Protein AF-A0A7C1VZB4-F1 (afdb_monomer)

pLDDT: mean 71.65, std 20.27, range [31.36, 93.69]

Solvent-accessible surface area (backbone atoms only — not comparable to full-atom values): 7256 Å² total; per-residue (Å²): 133,83,83,83,77,81,82,79,87,78,82,80,58,73,76,57,72,75,43,55,73,67,58,34,51,51,51,50,52,54,49,47,64,66,43,51,67,54,49,55,51,51,48,53,52,50,51,51,49,54,49,49,64,56,50,74,75,54,84,69,89,75,91,79,84,91,83,92,87,84,89,86,90,86,89,85,88,86,83,79,95,49,70,38,62,37,93,87,78,62,49,80,40,58,58,86,43,62,48,40,93,85,77,70,44,77,98

Sequence (107 aa):
MEKEEFQIKLKIPEFVKILDETVRTEVLKETEKRIKPNIEKEFYVTAKEVISEKLEILETPKKVSKEKKPSPSKKEETLLEKTKHCPKCGKEIDAAAKFCRFCGAKL

Nearest PDB structures (foldseek):
  7r7j-assembly1_A  TM=9.238E-01  e=1.664E-01  Escherichia coli K-12
  7r7j-assembly2_B  TM=9.377E-01  e=2.215E-01  Escherichia coli K-12
  7mnv-assembly1_B  TM=7.222E-01  e=1.147E+00  Homo sapiens
  8hl3-assembly1_L40E  TM=5.849E-01  e=1.891E+00  Sulfolobus acidocaldarius DSM 639
  8hkv-assembly1_L40E  TM=5.388E-01  e=2.517E+00  Sulfolobus acidocaldarius DSM 639

Radius of gyration: 24.48 Å; Cα contacts (8 Å, |Δi|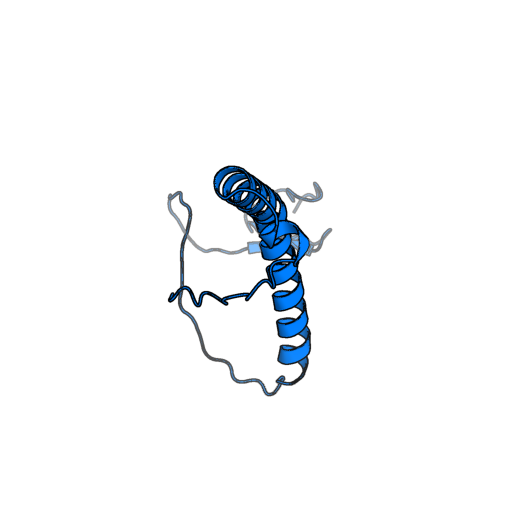>4): 42; chains: 1; bounding box: 48×41×60 Å

Structure (mmCIF, N/CA/C/O backbone):
data_AF-A0A7C1VZB4-F1
#
_entry.id   AF-A0A7C1VZB4-F1
#
loop_
_atom_site.group_PDB
_atom_site.id
_atom_site.type_symbol
_atom_site.label_atom_id
_atom_site.label_alt_id
_atom_site.label_comp_id
_atom_site.label_asym_id
_atom_site.label_ent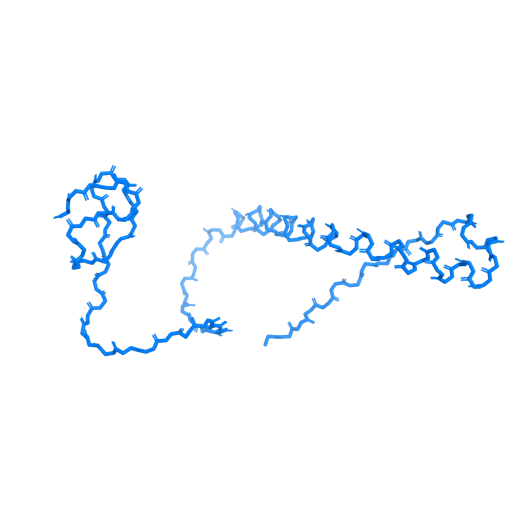ity_id
_atom_site.label_seq_id
_atom_site.pdbx_PDB_ins_code
_atom_site.Cartn_x
_atom_site.Cartn_y
_atom_site.Cartn_z
_atom_site.occupancy
_atom_site.B_iso_or_equiv
_atom_site.auth_seq_id
_atom_site.auth_comp_id
_atom_site.auth_asym_id
_atom_site.auth_atom_id
_atom_site.pdbx_PDB_model_num
ATOM 1 N N . MET A 1 1 ? 14.443 -1.123 19.041 1.00 36.25 1 MET A N 1
ATOM 2 C CA . MET A 1 1 ? 13.499 -1.478 17.964 1.00 36.25 1 MET A CA 1
ATOM 3 C C . MET A 1 1 ? 14.350 -1.908 16.790 1.00 36.25 1 MET A C 1
ATOM 5 O O . MET A 1 1 ? 14.875 -1.055 16.083 1.00 36.25 1 MET A O 1
ATOM 9 N N . GLU A 1 2 ? 14.619 -3.207 16.701 1.00 46.53 2 GLU A N 1
ATOM 10 C CA . GLU A 1 2 ? 15.313 -3.802 15.560 1.00 46.53 2 GLU A CA 1
ATOM 11 C C . GLU A 1 2 ? 14.475 -3.554 14.304 1.00 46.53 2 GLU A C 1
ATOM 13 O O . GLU A 1 2 ? 13.259 -3.739 14.308 1.00 46.53 2 GLU A O 1
ATOM 18 N N . LYS A 1 3 ? 15.108 -3.028 13.255 1.00 40.47 3 LYS A N 1
ATOM 19 C CA . LYS A 1 3 ? 14.473 -2.899 11.947 1.00 40.47 3 LYS A CA 1
ATOM 20 C C . LYS A 1 3 ? 14.521 -4.283 11.316 1.00 40.47 3 LYS A C 1
ATOM 22 O O . LYS A 1 3 ? 15.537 -4.654 10.741 1.00 40.47 3 LYS A O 1
ATOM 27 N N . GLU A 1 4 ? 13.467 -5.067 11.485 1.00 55.53 4 GLU A N 1
ATOM 28 C CA . GLU A 1 4 ? 13.318 -6.310 10.733 1.00 55.53 4 GLU A CA 1
ATOM 29 C C . GLU A 1 4 ? 13.064 -5.946 9.262 1.00 55.53 4 GLU A C 1
ATOM 31 O O . GLU A 1 4 ? 11.970 -5.541 8.873 1.00 55.53 4 GLU A O 1
ATOM 36 N N . GLU A 1 5 ? 14.118 -5.993 8.445 1.00 55.84 5 GLU A N 1
ATOM 37 C CA . GLU A 1 5 ? 14.044 -5.715 7.012 1.00 55.84 5 GLU A CA 1
ATOM 38 C C . GLU A 1 5 ? 13.542 -6.958 6.267 1.00 55.84 5 GLU A C 1
ATOM 40 O O . GLU A 1 5 ? 14.266 -7.936 6.068 1.00 55.84 5 GLU A O 1
ATOM 45 N N . PHE A 1 6 ? 12.282 -6.925 5.835 1.00 57.12 6 PHE A N 1
ATOM 46 C CA . PHE A 1 6 ? 11.706 -7.961 4.982 1.00 57.12 6 PHE A CA 1
ATOM 47 C C . PHE A 1 6 ? 12.319 -7.875 3.571 1.00 57.12 6 PHE A C 1
ATOM 49 O O . PHE A 1 6 ? 12.001 -6.974 2.794 1.00 57.12 6 PHE A O 1
ATOM 56 N N . GLN A 1 7 ? 13.222 -8.798 3.221 1.00 55.47 7 GLN A N 1
ATOM 57 C CA . GLN A 1 7 ? 13.862 -8.806 1.901 1.00 55.47 7 GLN A CA 1
ATOM 58 C C . GLN A 1 7 ? 12.936 -9.392 0.824 1.00 55.47 7 GLN A C 1
ATOM 60 O O . GLN A 1 7 ? 12.784 -10.609 0.698 1.00 55.47 7 GLN A O 1
ATOM 65 N N . ILE A 1 8 ? 12.360 -8.525 -0.010 1.00 65.31 8 ILE A N 1
ATOM 66 C CA . ILE A 1 8 ? 11.570 -8.927 -1.180 1.00 65.31 8 ILE A CA 1
ATOM 67 C C . ILE A 1 8 ? 12.523 -9.235 -2.345 1.00 65.31 8 ILE A C 1
ATOM 69 O O . ILE A 1 8 ? 13.142 -8.337 -2.914 1.00 65.31 8 ILE A O 1
ATOM 73 N N . LYS A 1 9 ? 12.641 -10.513 -2.733 1.00 61.91 9 LYS A N 1
ATOM 74 C CA . LYS A 1 9 ? 13.415 -10.929 -3.917 1.00 61.91 9 LYS A CA 1
ATOM 75 C C . LYS A 1 9 ? 12.626 -10.641 -5.197 1.00 61.91 9 LYS A C 1
ATOM 77 O O . LYS A 1 9 ? 11.718 -11.388 -5.553 1.00 61.91 9 LYS A O 1
ATOM 82 N N . LEU A 1 10 ? 12.997 -9.582 -5.911 1.00 67.44 10 LEU A N 1
ATOM 83 C CA . LEU A 1 10 ? 12.419 -9.244 -7.214 1.00 67.44 10 LEU A CA 1
ATOM 84 C C . LEU A 1 10 ? 13.101 -10.048 -8.332 1.00 67.44 10 LEU A C 1
ATOM 86 O O . LEU A 1 10 ? 14.327 -10.067 -8.446 1.00 67.44 10 LEU A O 1
ATOM 90 N N . LYS A 1 11 ? 12.307 -10.721 -9.173 1.00 73.88 11 LYS A N 1
ATOM 91 C CA . LYS A 1 11 ? 12.816 -11.486 -10.319 1.00 73.88 11 LYS A CA 1
ATOM 92 C C . LYS A 1 11 ? 13.033 -10.538 -11.496 1.00 73.88 11 LYS A C 1
ATOM 94 O O . LYS A 1 11 ? 12.077 -9.985 -12.030 1.00 73.88 11 LYS A O 1
ATOM 99 N N . ILE A 1 12 ? 14.292 -10.342 -11.884 1.00 79.00 12 ILE A N 1
ATOM 100 C CA . ILE A 1 12 ? 14.646 -9.471 -13.010 1.00 79.00 12 ILE A CA 1
ATOM 101 C C . ILE A 1 12 ? 14.146 -10.121 -14.313 1.00 79.00 12 ILE A C 1
ATOM 103 O O . ILE A 1 12 ? 14.508 -11.275 -14.572 1.00 79.00 12 ILE A O 1
ATOM 107 N N . PRO A 1 13 ? 13.347 -9.414 -15.132 1.00 80.38 13 PRO A N 1
ATOM 108 C CA . PRO A 1 13 ? 12.879 -9.928 -16.414 1.00 80.38 13 PRO A CA 1
ATOM 109 C C . PRO A 1 13 ? 14.029 -10.242 -17.378 1.00 80.38 13 PRO A C 1
ATOM 111 O O . PRO A 1 13 ? 15.033 -9.530 -17.405 1.00 80.38 13 PRO A O 1
ATOM 114 N N . GLU A 1 14 ? 13.855 -11.258 -18.227 1.00 81.94 14 GLU A N 1
ATOM 115 C CA . GLU A 1 14 ? 14.875 -11.682 -19.201 1.00 81.94 14 GLU A CA 1
ATOM 116 C C . GLU A 1 14 ? 15.312 -10.544 -20.133 1.00 81.94 14 GLU A C 1
ATOM 118 O O . GLU A 1 14 ? 16.499 -10.400 -20.407 1.00 81.94 14 GLU A O 1
ATOM 123 N N . PHE A 1 15 ? 14.388 -9.672 -20.549 1.00 79.75 15 PHE A N 1
ATOM 124 C CA . PHE A 1 15 ? 14.704 -8.567 -21.460 1.00 79.75 15 PHE A CA 1
ATOM 125 C C . PHE A 1 15 ? 15.704 -7.557 -20.871 1.00 79.75 15 PHE A C 1
ATOM 127 O O . PHE A 1 15 ? 16.461 -6.944 -21.613 1.00 79.75 15 PHE A O 1
ATOM 134 N N . VAL A 1 16 ? 15.762 -7.416 -19.540 1.00 76.12 16 VAL A N 1
ATOM 135 C CA . VAL A 1 16 ? 16.710 -6.520 -18.850 1.00 76.12 16 VAL A CA 1
ATOM 136 C C . VAL A 1 16 ? 18.130 -7.097 -18.857 1.00 76.12 16 VAL A C 1
ATOM 138 O O . VAL A 1 16 ? 19.099 -6.358 -18.712 1.00 76.12 16 VAL A O 1
ATOM 141 N N . LYS A 1 17 ? 18.276 -8.414 -19.045 1.00 75.75 17 LYS A N 1
ATOM 142 C CA . LYS A 1 17 ? 19.581 -9.090 -19.113 1.00 75.75 17 LYS A CA 1
ATOM 143 C C . LYS A 1 17 ? 20.273 -8.921 -20.465 1.00 75.75 17 LYS A C 1
ATOM 145 O O . LYS A 1 17 ? 21.473 -9.142 -20.545 1.00 75.75 17 LYS A O 1
ATOM 150 N N . ILE A 1 18 ? 19.514 -8.558 -21.499 1.00 84.00 18 ILE A N 1
ATOM 151 C CA . ILE A 1 18 ? 19.998 -8.345 -22.872 1.00 84.00 18 ILE A CA 1
ATOM 152 C C . ILE A 1 18 ? 20.559 -6.919 -23.032 1.00 84.00 18 ILE A C 1
ATOM 154 O O . ILE A 1 18 ? 21.255 -6.625 -23.997 1.00 84.00 18 ILE A O 1
ATOM 158 N N . LEU A 1 19 ? 20.255 -6.025 -22.084 1.00 82.81 19 LEU A N 1
ATOM 159 C CA . LEU A 1 19 ? 20.715 -4.641 -22.093 1.00 82.81 19 LEU A CA 1
ATOM 160 C C . LEU A 1 19 ? 22.191 -4.536 -21.704 1.00 82.81 19 LEU A C 1
ATOM 162 O O . LEU A 1 19 ? 22.671 -5.271 -20.839 1.00 82.81 19 LEU A O 1
ATOM 166 N N . ASP A 1 20 ? 22.864 -3.554 -22.300 1.00 85.00 20 ASP A N 1
ATOM 167 C CA . ASP A 1 20 ? 24.228 -3.161 -21.949 1.00 85.00 20 ASP A CA 1
ATOM 168 C C . ASP A 1 20 ? 24.342 -2.809 -20.454 1.00 85.00 20 ASP A C 1
ATOM 170 O O . ASP A 1 20 ? 23.377 -2.329 -19.850 1.00 85.00 20 ASP A O 1
ATOM 174 N N . GLU A 1 21 ? 25.501 -3.034 -19.831 1.00 84.00 21 GLU A N 1
ATOM 175 C CA . GLU A 1 21 ? 25.647 -2.985 -18.364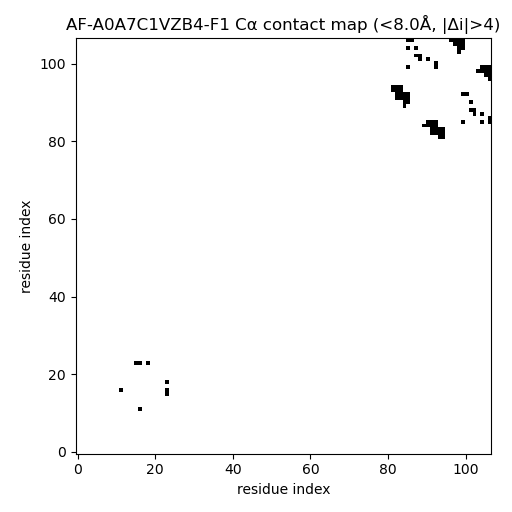 1.00 84.00 21 GLU A CA 1
ATOM 176 C C . GLU A 1 21 ? 25.287 -1.607 -17.776 1.00 84.00 21 GLU A C 1
ATOM 178 O O . GLU A 1 21 ? 24.622 -1.504 -16.735 1.00 84.00 21 GLU A O 1
ATOM 183 N N . THR A 1 22 ? 25.647 -0.537 -18.488 1.00 86.50 22 THR A N 1
ATOM 184 C CA . THR A 1 22 ? 25.294 0.842 -18.127 1.00 86.50 22 THR A CA 1
ATOM 185 C C . THR A 1 22 ? 23.783 1.070 -18.191 1.00 86.50 22 THR A C 1
ATOM 187 O O . THR A 1 22 ? 23.184 1.555 -17.229 1.00 86.50 22 THR A O 1
ATOM 190 N N . VAL A 1 23 ? 23.146 0.633 -19.281 1.00 86.38 23 VAL A N 1
ATOM 191 C CA . VAL A 1 23 ? 21.700 0.781 -19.505 1.00 86.38 23 VAL A CA 1
ATOM 192 C C . VAL A 1 23 ? 20.915 -0.038 -18.483 1.00 86.38 23 VAL A C 1
ATOM 194 O O . VAL A 1 23 ? 19.947 0.443 -17.899 1.00 86.38 23 VAL A O 1
ATOM 197 N N . ARG A 1 24 ? 21.365 -1.263 -18.200 1.00 84.75 24 ARG A N 1
ATOM 198 C CA . ARG A 1 24 ? 20.794 -2.132 -17.171 1.00 84.75 24 ARG A CA 1
ATOM 199 C C . ARG A 1 24 ? 20.809 -1.458 -15.802 1.00 84.75 24 ARG A C 1
ATOM 201 O O . ARG A 1 24 ? 19.808 -1.509 -15.089 1.00 84.75 24 ARG A O 1
ATOM 208 N N . THR A 1 25 ? 21.921 -0.825 -15.436 1.00 85.12 25 THR A N 1
ATOM 209 C CA . THR A 1 25 ? 22.066 -0.151 -14.140 1.00 85.12 25 THR A CA 1
ATOM 210 C C . THR A 1 25 ? 21.131 1.054 -14.024 1.00 85.12 25 THR A C 1
ATOM 212 O O . THR A 1 25 ? 20.456 1.204 -13.004 1.00 85.12 25 THR A O 1
ATOM 215 N N . GLU A 1 26 ? 21.022 1.879 -15.069 1.00 87.38 26 GLU A N 1
ATOM 216 C CA . GLU A 1 26 ? 20.076 3.004 -15.097 1.00 87.38 26 GLU A CA 1
ATOM 217 C C . GLU A 1 26 ? 18.619 2.541 -15.019 1.00 87.38 26 GLU A C 1
ATOM 219 O O . GLU A 1 26 ? 17.858 3.040 -14.187 1.00 87.38 26 GLU A O 1
ATOM 224 N N . VAL A 1 27 ? 18.244 1.540 -15.821 1.00 86.06 27 VAL A N 1
ATOM 225 C CA . VAL A 1 27 ? 16.885 0.985 -15.838 1.00 86.06 27 VAL A CA 1
ATOM 226 C C . VAL A 1 27 ? 16.517 0.420 -14.471 1.00 86.06 27 VAL A C 1
ATOM 228 O O . VAL A 1 27 ? 15.440 0.727 -13.961 1.00 86.06 27 VAL A O 1
ATOM 231 N N . LEU A 1 28 ? 17.398 -0.360 -13.837 1.00 84.25 28 LEU A N 1
ATOM 232 C CA . LEU A 1 28 ? 17.139 -0.919 -12.508 1.00 84.25 28 LEU A CA 1
ATOM 233 C C . LEU A 1 28 ? 17.012 0.177 -11.443 1.00 84.25 28 LEU A C 1
ATOM 235 O O . LEU A 1 28 ? 16.098 0.117 -10.624 1.00 84.25 28 LEU A O 1
ATOM 239 N N . LYS A 1 29 ? 17.870 1.203 -11.479 1.00 85.44 29 LYS A N 1
ATOM 240 C CA . LYS A 1 29 ? 17.854 2.307 -10.509 1.00 85.44 29 LYS A CA 1
ATOM 241 C C . LYS A 1 29 ? 16.597 3.172 -10.629 1.00 85.44 29 LYS A C 1
ATOM 243 O O . LYS A 1 29 ? 15.979 3.499 -9.616 1.00 85.44 29 LYS A O 1
ATOM 248 N N . GLU A 1 30 ? 16.196 3.527 -11.848 1.00 88.12 30 GLU A N 1
ATOM 249 C CA . GLU A 1 30 ? 14.967 4.292 -12.098 1.00 88.12 30 GLU A CA 1
ATOM 250 C C . GLU A 1 30 ? 13.723 3.464 -11.744 1.00 88.12 30 GLU A C 1
ATOM 252 O O . GLU A 1 30 ? 12.798 3.965 -11.102 1.00 88.12 30 GLU A O 1
ATOM 257 N N . THR A 1 31 ? 13.724 2.173 -12.081 1.00 84.56 31 THR A N 1
ATOM 258 C CA . THR A 1 31 ? 12.642 1.244 -11.730 1.00 84.56 31 THR A CA 1
ATOM 259 C C . THR A 1 31 ? 12.498 1.118 -10.214 1.00 84.56 31 THR A C 1
ATOM 261 O O . THR A 1 31 ? 11.404 1.285 -9.679 1.00 84.56 31 THR A O 1
ATOM 264 N N . GLU A 1 32 ? 13.598 0.910 -9.489 1.00 83.75 32 GLU A N 1
ATOM 265 C CA . GLU A 1 32 ? 13.591 0.830 -8.029 1.00 83.75 32 GLU A CA 1
ATOM 266 C C . GLU A 1 32 ? 13.072 2.127 -7.392 1.00 83.75 32 GLU A C 1
ATOM 268 O O . GLU A 1 32 ? 12.230 2.083 -6.496 1.00 83.75 32 GLU A O 1
ATOM 273 N N . LYS A 1 33 ? 13.507 3.289 -7.893 1.00 85.75 33 LYS A N 1
ATOM 274 C CA . LYS A 1 33 ? 13.051 4.604 -7.418 1.00 85.75 33 LYS A CA 1
ATOM 275 C C . LYS A 1 33 ? 11.540 4.790 -7.567 1.00 85.75 33 LYS A C 1
ATOM 277 O O . LYS A 1 33 ? 10.913 5.379 -6.689 1.00 85.75 33 LYS A O 1
ATOM 282 N N . ARG A 1 34 ? 10.953 4.302 -8.662 1.00 84.62 34 ARG A N 1
ATOM 283 C CA . ARG A 1 34 ? 9.505 4.401 -8.907 1.00 84.62 34 ARG A CA 1
ATOM 284 C C . ARG A 1 34 ? 8.699 3.403 -8.090 1.00 84.62 34 ARG A C 1
ATOM 286 O O . ARG A 1 34 ? 7.586 3.716 -7.679 1.00 84.62 34 ARG A O 1
ATOM 293 N N . ILE A 1 35 ? 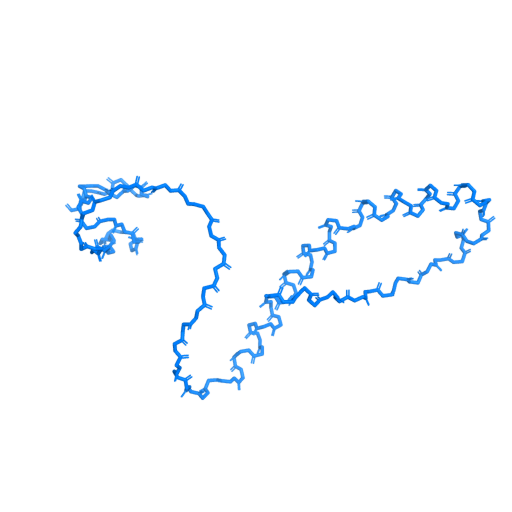9.255 2.221 -7.846 1.00 83.81 35 ILE A N 1
ATOM 294 C CA . ILE A 1 35 ? 8.534 1.122 -7.205 1.00 83.81 35 ILE A CA 1
ATOM 295 C C . ILE A 1 35 ? 8.637 1.183 -5.669 1.00 83.81 35 ILE A C 1
ATOM 297 O O . ILE A 1 35 ? 7.636 0.933 -4.998 1.00 83.81 35 ILE A O 1
ATOM 301 N N . LYS A 1 36 ? 9.786 1.577 -5.095 1.00 79.38 36 LYS A N 1
ATOM 302 C CA . LYS A 1 36 ? 10.000 1.713 -3.636 1.00 79.38 36 LYS A CA 1
ATOM 303 C C . LYS A 1 36 ? 8.861 2.411 -2.873 1.00 79.38 36 LYS A C 1
ATOM 305 O O . LYS A 1 36 ? 8.374 1.816 -1.913 1.00 79.38 36 LYS A O 1
ATOM 310 N N . PRO A 1 37 ? 8.393 3.614 -3.268 1.00 78.62 37 PRO A N 1
ATOM 311 C CA . PRO A 1 37 ? 7.338 4.302 -2.521 1.00 78.62 37 PRO A CA 1
ATOM 312 C C . PRO A 1 37 ? 6.000 3.557 -2.563 1.00 78.62 37 PRO A C 1
ATOM 314 O O . PRO A 1 37 ? 5.236 3.607 -1.601 1.00 78.62 37 PRO A O 1
ATOM 317 N N . ASN A 1 38 ? 5.714 2.856 -3.663 1.00 82.56 38 ASN A N 1
ATOM 318 C CA . ASN A 1 38 ? 4.479 2.098 -3.786 1.00 82.56 38 ASN A CA 1
ATOM 319 C C . ASN A 1 38 ? 4.552 0.787 -2.992 1.00 82.56 38 ASN A C 1
ATOM 321 O O . ASN A 1 38 ? 3.589 0.450 -2.317 1.00 82.56 38 ASN A O 1
ATOM 325 N N . ILE A 1 39 ? 5.706 0.102 -2.992 1.00 82.50 39 ILE A N 1
ATOM 326 C CA . ILE A 1 39 ? 5.930 -1.112 -2.188 1.00 82.50 39 ILE A CA 1
ATOM 327 C C . ILE A 1 39 ? 5.777 -0.822 -0.698 1.00 82.50 39 ILE A C 1
ATOM 329 O O . ILE A 1 39 ? 5.108 -1.583 -0.014 1.00 82.50 39 ILE A O 1
ATOM 333 N N . GLU A 1 40 ? 6.382 0.250 -0.181 1.00 77.62 40 GLU A N 1
ATOM 334 C CA . GLU A 1 40 ? 6.312 0.558 1.254 1.00 77.62 40 GLU A CA 1
ATOM 335 C C . GLU A 1 40 ? 4.868 0.822 1.696 1.00 77.62 40 GLU A C 1
ATOM 337 O O . GLU A 1 40 ? 4.412 0.306 2.719 1.00 77.62 40 GLU A O 1
ATOM 342 N N . LYS A 1 41 ? 4.119 1.572 0.881 1.00 82.25 41 LYS A N 1
ATOM 343 C CA . LYS A 1 41 ? 2.704 1.844 1.126 1.00 82.25 41 LYS A CA 1
ATOM 344 C C . LYS A 1 41 ? 1.861 0.570 1.063 1.00 82.25 41 LYS A C 1
ATOM 346 O O . LYS A 1 41 ? 1.071 0.332 1.972 1.00 82.25 41 LYS A O 1
ATOM 351 N N . GLU A 1 42 ? 2.038 -0.238 0.019 1.00 84.31 42 GLU A N 1
ATOM 352 C CA . GLU A 1 42 ? 1.315 -1.501 -0.166 1.00 84.31 42 GLU A CA 1
ATOM 353 C C . GLU A 1 42 ? 1.624 -2.483 0.970 1.00 84.31 42 GLU A C 1
ATOM 355 O O . GLU A 1 42 ? 0.721 -3.097 1.534 1.00 84.31 42 GLU A O 1
ATOM 360 N N . PHE A 1 43 ? 2.894 -2.573 1.373 1.00 84.44 43 PHE A N 1
ATOM 361 C CA . PHE A 1 43 ? 3.338 -3.378 2.504 1.00 84.44 43 PHE A CA 1
ATOM 362 C C . PHE A 1 43 ? 2.692 -2.909 3.804 1.00 84.44 43 PHE A C 1
ATOM 364 O O . PHE A 1 43 ? 2.180 -3.734 4.548 1.00 84.44 43 PHE A O 1
ATOM 371 N N . TYR A 1 44 ? 2.663 -1.602 4.078 1.00 81.12 44 TYR A N 1
ATOM 372 C CA . TYR A 1 44 ? 2.035 -1.069 5.287 1.00 81.12 44 TYR A CA 1
ATOM 373 C C . TYR A 1 44 ? 0.530 -1.361 5.336 1.00 81.12 44 TYR A C 1
ATOM 375 O O . TYR A 1 44 ? 0.017 -1.763 6.380 1.00 81.12 44 TYR A O 1
ATOM 383 N N . VAL A 1 45 ? -0.178 -1.182 4.215 1.00 86.06 45 VAL A N 1
ATOM 384 C CA . VAL A 1 45 ? -1.614 -1.485 4.114 1.00 86.06 45 VAL A CA 1
ATOM 385 C C . VAL A 1 45 ? -1.857 -2.981 4.307 1.00 86.06 45 VAL A C 1
ATOM 387 O O . VAL A 1 45 ? -2.643 -3.356 5.173 1.00 86.06 45 VAL A O 1
ATOM 390 N N . THR A 1 46 ? -1.119 -3.825 3.586 1.00 85.94 46 THR A N 1
ATOM 391 C CA . THR A 1 46 ? -1.231 -5.287 3.676 1.00 85.94 46 THR A CA 1
ATOM 392 C C . THR A 1 46 ? -0.885 -5.786 5.075 1.00 85.94 46 THR A C 1
ATOM 394 O O . THR A 1 46 ? -1.621 -6.580 5.644 1.00 85.94 46 THR A O 1
ATOM 397 N N . ALA A 1 47 ? 0.202 -5.299 5.676 1.00 84.25 47 ALA A N 1
ATOM 398 C CA . ALA A 1 47 ? 0.586 -5.662 7.034 1.00 84.25 47 ALA A CA 1
ATOM 399 C C . ALA A 1 47 ? -0.497 -5.253 8.034 1.00 84.25 47 ALA A C 1
ATOM 401 O O . ALA A 1 47 ? -0.816 -6.025 8.928 1.00 84.25 47 ALA A O 1
ATOM 402 N N . LYS A 1 48 ? -1.104 -4.072 7.874 1.00 86.00 48 LYS A N 1
ATOM 403 C CA . LYS A 1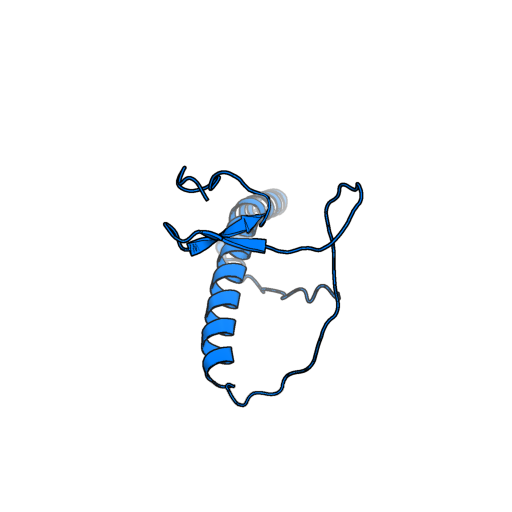 48 ? -2.200 -3.622 8.734 1.00 86.00 48 LYS A CA 1
ATOM 404 C C . LYS A 1 48 ? -3.442 -4.509 8.603 1.00 86.00 48 LYS A C 1
ATOM 406 O O . LYS A 1 48 ? -4.038 -4.830 9.627 1.00 86.00 48 LYS A O 1
ATOM 411 N N . GLU A 1 49 ? -3.806 -4.917 7.389 1.00 86.88 49 GLU A N 1
ATOM 412 C CA . GLU A 1 49 ? -4.926 -5.840 7.149 1.00 86.88 49 GLU A CA 1
ATOM 413 C C . GLU A 1 49 ? -4.637 -7.232 7.710 1.00 86.88 49 GLU A C 1
ATOM 415 O O . GLU A 1 49 ? -5.428 -7.745 8.492 1.00 86.88 49 GLU A O 1
ATOM 420 N N . VAL A 1 50 ? -3.466 -7.803 7.412 1.00 85.19 50 VAL A N 1
ATOM 421 C CA . VAL A 1 50 ? -3.048 -9.114 7.931 1.00 85.19 50 VAL A CA 1
ATOM 422 C C . VAL A 1 50 ? -2.970 -9.097 9.455 1.00 85.19 50 VAL A C 1
ATOM 424 O O . VAL A 1 50 ? -3.389 -10.054 10.094 1.00 85.19 50 VAL A O 1
ATOM 427 N N . ILE A 1 51 ? -2.463 -8.022 10.065 1.00 83.69 51 ILE A N 1
ATOM 428 C CA . ILE A 1 51 ? -2.451 -7.874 11.525 1.00 83.69 51 ILE A CA 1
ATOM 429 C C . ILE A 1 51 ? -3.880 -7.799 12.064 1.00 83.69 51 ILE A C 1
ATOM 431 O O . ILE A 1 51 ? -4.136 -8.447 13.070 1.00 83.69 51 ILE A O 1
ATOM 435 N N . SER A 1 52 ? -4.793 -7.059 11.424 1.00 80.50 52 SER A N 1
ATOM 436 C CA . SER A 1 52 ? -6.206 -6.994 11.829 1.00 80.50 52 SER A CA 1
ATOM 437 C C . SER A 1 52 ? -6.855 -8.375 11.773 1.00 80.50 52 SER A C 1
ATOM 439 O O . SER A 1 52 ? -7.320 -8.869 12.796 1.00 80.50 52 SER A O 1
ATOM 441 N N . GLU A 1 53 ? -6.755 -9.041 10.622 1.00 79.31 53 GLU A N 1
ATOM 442 C CA . GLU A 1 53 ? -7.314 -10.372 10.392 1.00 79.31 53 GLU A CA 1
ATOM 443 C C . GLU A 1 53 ? -6.732 -11.400 11.372 1.00 79.31 53 GLU A C 1
ATOM 445 O O . GLU A 1 53 ? -7.450 -12.251 11.889 1.00 79.31 53 GLU A O 1
ATOM 450 N N . LYS A 1 54 ? -5.430 -11.314 11.687 1.00 77.38 54 LYS A N 1
ATOM 451 C CA . LYS A 1 54 ? -4.783 -12.232 12.634 1.00 77.38 54 LYS A CA 1
ATOM 452 C C . LYS A 1 54 ? -5.056 -11.890 14.101 1.00 77.38 54 LYS A C 1
ATOM 454 O O . LYS A 1 54 ? -5.089 -12.813 14.917 1.00 77.38 54 LYS A O 1
ATOM 459 N N . LEU A 1 55 ? -5.241 -10.613 14.455 1.00 63.06 55 LEU A N 1
ATOM 460 C CA . LEU A 1 55 ? -5.612 -10.204 15.817 1.00 63.06 55 LEU A CA 1
ATOM 461 C C . LEU A 1 55 ? -7.045 -10.620 16.162 1.00 63.06 55 LEU A C 1
ATOM 463 O O . LEU A 1 55 ? -7.294 -10.965 17.314 1.00 63.06 55 LEU A O 1
ATOM 467 N N . GLU A 1 56 ? -7.952 -10.657 15.183 1.00 55.88 56 GLU A N 1
ATOM 468 C CA . GLU A 1 56 ? -9.330 -11.145 15.356 1.00 55.88 56 GLU A CA 1
ATOM 469 C C . GLU A 1 56 ? -9.398 -12.640 15.750 1.00 55.88 56 GLU A C 1
ATOM 471 O O . GLU A 1 56 ? -10.416 -13.102 16.256 1.00 55.88 56 GLU A O 1
ATOM 476 N N . ILE A 1 57 ? -8.299 -13.401 15.620 1.00 55.31 57 ILE A N 1
ATOM 477 C CA . ILE A 1 57 ? -8.208 -14.826 16.007 1.00 55.31 57 ILE A CA 1
ATOM 478 C C . ILE A 1 57 ? -7.659 -15.013 17.444 1.00 55.31 57 ILE A C 1
ATOM 480 O O . ILE A 1 57 ? -7.617 -16.131 17.953 1.00 55.31 57 ILE A O 1
ATOM 484 N N . LEU A 1 58 ? -7.235 -13.945 18.137 1.00 44.72 58 LEU A N 1
ATOM 485 C CA . LEU A 1 58 ? -6.575 -14.026 19.453 1.00 44.72 58 LEU A CA 1
ATOM 486 C C . LEU A 1 58 ? -7.275 -13.248 20.577 1.00 44.72 58 LEU A C 1
ATOM 488 O O . LEU A 1 58 ? -6.637 -12.924 21.581 1.00 44.72 58 LEU A O 1
ATOM 492 N N . GLU A 1 59 ? -8.591 -13.029 20.499 1.00 49.22 59 GLU A N 1
ATOM 493 C CA . GLU A 1 59 ? -9.392 -12.511 21.623 1.00 49.22 59 GLU A CA 1
ATOM 494 C C . GLU A 1 59 ? -9.516 -13.500 22.811 1.00 49.22 59 GLU A C 1
ATOM 496 O O . GLU A 1 59 ? -10.575 -13.676 23.406 1.00 49.22 59 GLU A O 1
ATOM 501 N N . THR A 1 60 ? -8.413 -14.114 23.242 1.00 38.84 60 THR A N 1
ATOM 502 C CA . THR A 1 60 ? -8.232 -14.445 24.656 1.00 38.84 60 THR A CA 1
ATOM 503 C C . THR A 1 60 ? -7.479 -13.294 25.331 1.00 38.84 60 THR A C 1
ATOM 505 O O . THR A 1 60 ? -6.285 -13.101 25.080 1.00 38.84 60 THR A O 1
ATOM 508 N N . PRO A 1 61 ? -8.149 -12.504 26.187 1.00 45.38 61 PRO A N 1
ATOM 509 C CA . PRO A 1 61 ? -7.586 -11.298 26.766 1.00 45.38 61 PRO A CA 1
ATOM 510 C C . PRO A 1 61 ? -6.507 -11.634 27.797 1.00 45.38 61 PRO A C 1
ATOM 512 O O . PRO A 1 61 ? -6.785 -12.205 28.852 1.00 45.38 61 PRO A O 1
ATOM 515 N N . LYS A 1 62 ? -5.278 -11.173 27.557 1.00 32.62 62 LYS A N 1
ATOM 516 C CA . LYS A 1 62 ? -4.300 -10.978 28.632 1.00 32.62 62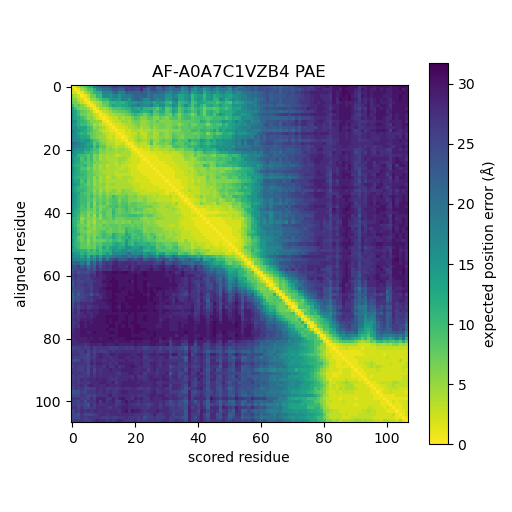 LYS A CA 1
ATOM 517 C C . LYS A 1 62 ? -3.708 -9.575 28.545 1.00 32.62 62 LYS A C 1
ATOM 519 O O . LYS A 1 62 ? -2.787 -9.299 27.786 1.00 32.62 62 LYS A O 1
ATOM 524 N N . LYS A 1 63 ? -4.274 -8.675 29.358 1.00 42.72 63 LYS A N 1
ATOM 525 C CA . LYS A 1 63 ? -3.631 -7.423 29.784 1.00 42.72 63 LYS A CA 1
ATOM 526 C C . LYS A 1 63 ? -2.216 -7.739 30.281 1.00 42.72 63 LYS A C 1
ATOM 528 O O . LYS A 1 63 ? -2.110 -8.618 31.125 1.00 42.72 63 LYS A O 1
ATOM 533 N N . VAL A 1 64 ? -1.204 -6.978 29.851 1.00 31.42 64 VAL A N 1
ATOM 534 C CA . VAL A 1 64 ? -0.265 -6.210 30.703 1.00 31.42 64 VAL A CA 1
ATOM 535 C C . VAL A 1 64 ? 0.548 -5.230 29.826 1.00 31.42 64 VAL A C 1
ATOM 537 O O . VAL A 1 64 ? 1.236 -5.619 28.895 1.00 31.42 64 VAL A O 1
ATOM 540 N N . SER A 1 65 ? 0.394 -3.947 30.169 1.00 35.66 65 SER A N 1
ATOM 541 C CA . SER A 1 65 ? 1.329 -2.805 30.247 1.00 35.66 65 SER A CA 1
ATOM 542 C C . SER A 1 65 ? 2.598 -2.648 29.369 1.00 35.66 65 SER A C 1
ATOM 544 O O . SER A 1 65 ? 3.550 -3.401 29.499 1.00 35.66 65 SER A O 1
ATOM 546 N N . LYS A 1 66 ? 2.628 -1.487 28.675 1.00 38.22 66 LYS A N 1
ATOM 547 C CA . LYS A 1 66 ? 3.664 -0.409 28.563 1.00 38.22 66 LYS A CA 1
ATOM 548 C C . LYS A 1 66 ? 5.154 -0.725 28.266 1.00 38.22 66 LYS A C 1
ATOM 550 O O . LYS A 1 66 ? 5.845 -1.185 29.158 1.00 38.22 66 LYS A O 1
ATOM 555 N N . GLU A 1 67 ? 5.671 -0.177 27.144 1.00 31.36 67 GLU A N 1
ATOM 556 C CA . GLU A 1 67 ? 6.773 0.838 27.014 1.00 31.36 67 GLU A CA 1
ATOM 557 C C . GLU A 1 67 ? 7.037 1.205 25.515 1.00 31.36 67 GLU A C 1
ATOM 559 O O . GLU A 1 67 ? 7.224 0.308 24.707 1.00 31.36 67 GLU A O 1
ATOM 564 N N . LYS A 1 68 ? 6.719 2.436 25.028 1.00 36.28 68 LYS A N 1
ATOM 565 C CA . LYS A 1 68 ? 7.565 3.636 24.665 1.00 36.28 68 LYS A CA 1
ATOM 566 C C . LYS A 1 68 ? 8.638 3.408 23.559 1.00 36.28 68 LYS A C 1
ATOM 568 O O . LYS A 1 68 ? 9.334 2.415 23.629 1.00 36.28 68 LYS A O 1
ATOM 573 N N . LYS A 1 69 ? 8.958 4.271 22.561 1.00 33.88 69 LYS A N 1
ATOM 574 C CA . LYS A 1 69 ? 8.791 5.717 22.151 1.00 33.88 69 LYS A CA 1
ATOM 575 C C . LYS A 1 69 ? 9.441 5.887 20.711 1.00 33.88 69 LYS A C 1
ATOM 577 O O . LYS A 1 69 ? 9.959 4.853 20.294 1.00 33.88 69 LYS A O 1
ATOM 582 N N . PRO A 1 70 ? 9.565 7.050 19.971 1.00 42.47 70 PRO A N 1
ATOM 583 C CA . PRO A 1 70 ? 9.556 8.496 20.355 1.00 42.47 70 PRO A CA 1
ATOM 584 C C . PRO A 1 70 ? 8.820 9.532 19.412 1.00 42.47 70 PRO A C 1
ATOM 586 O O . PRO A 1 70 ? 8.757 9.344 18.208 1.00 42.47 70 PRO A O 1
ATOM 589 N N . SER A 1 71 ? 8.201 10.607 19.967 1.00 37.31 71 SER A N 1
ATOM 590 C CA . SER A 1 71 ? 8.501 12.085 19.824 1.00 37.31 71 SER A CA 1
ATOM 591 C C . SER A 1 71 ? 8.007 12.818 18.542 1.00 37.31 71 SER A C 1
ATOM 593 O O . SER A 1 71 ? 8.058 12.177 17.500 1.00 37.31 71 SER A O 1
ATOM 595 N N . PRO A 1 72 ? 7.552 14.111 18.554 1.00 45.69 72 PRO A N 1
ATOM 596 C CA . PRO A 1 72 ? 8.210 15.311 19.145 1.00 45.69 72 PRO A CA 1
ATOM 597 C C . PRO A 1 72 ? 7.292 16.267 19.973 1.00 45.69 72 PRO A C 1
ATOM 599 O O . PRO A 1 72 ? 6.130 16.478 19.657 1.00 45.69 72 PRO A O 1
ATOM 602 N N . SER A 1 73 ? 7.724 16.717 21.161 1.00 37.00 73 SER A N 1
ATOM 603 C CA . SER A 1 73 ? 8.290 18.056 21.489 1.00 37.00 73 SER A CA 1
ATOM 604 C C . SER A 1 73 ? 7.322 19.258 21.453 1.00 37.00 73 SER A C 1
ATOM 606 O O . SER A 1 73 ? 7.156 19.863 20.403 1.00 37.00 73 SER A O 1
ATOM 608 N N . LYS A 1 74 ? 6.827 19.726 22.615 1.00 37.50 74 LYS A N 1
ATOM 609 C CA . LYS A 1 74 ? 7.368 20.884 23.374 1.00 37.50 74 LYS A CA 1
ATOM 610 C C . LYS A 1 74 ? 6.672 21.002 24.745 1.00 37.50 74 LYS A C 1
ATOM 612 O O . LYS A 1 74 ? 5.508 20.656 24.886 1.00 37.50 74 LYS A O 1
ATOM 617 N N . LYS A 1 75 ? 7.451 21.406 25.747 1.00 40.59 75 LYS A N 1
ATOM 618 C CA . LYS A 1 75 ? 7.143 21.497 27.184 1.00 40.59 75 LYS A CA 1
ATOM 619 C C . LYS A 1 75 ? 6.417 22.818 27.482 1.00 40.59 75 LYS A C 1
ATOM 621 O O . LYS A 1 75 ? 6.781 23.790 26.832 1.00 40.59 75 LYS A O 1
ATOM 626 N N . GLU A 1 76 ? 5.470 22.844 28.427 1.00 41.22 76 GLU A N 1
ATOM 627 C CA . GLU A 1 76 ? 5.554 23.617 29.691 1.00 41.22 76 GLU A CA 1
ATOM 628 C C . GLU A 1 76 ? 4.295 23.373 30.565 1.00 41.22 76 GLU A C 1
ATOM 630 O O . GLU A 1 76 ? 3.181 23.723 30.200 1.00 41.22 76 GLU A O 1
ATOM 635 N N . GLU A 1 77 ? 4.515 22.654 31.669 1.00 45.88 77 GLU A N 1
ATOM 636 C CA . GLU A 1 77 ? 3.947 22.808 33.020 1.00 45.88 77 GLU A CA 1
ATOM 637 C C . GLU A 1 77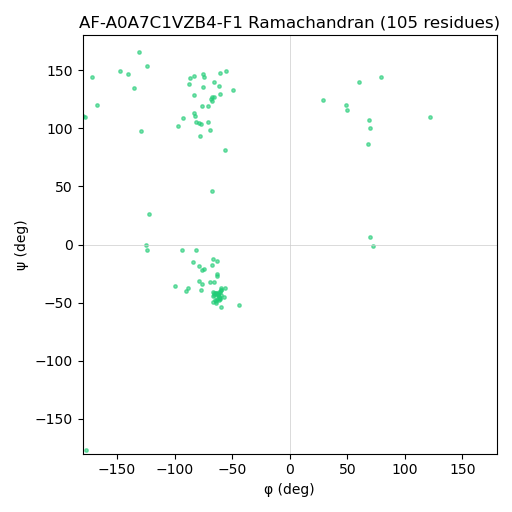 ? 2.423 22.952 33.284 1.00 45.88 77 GLU A C 1
ATOM 639 O O . GLU A 1 77 ? 1.821 24.004 33.104 1.00 45.88 77 GLU A O 1
ATOM 644 N N . THR A 1 78 ? 1.893 21.931 33.987 1.00 34.47 78 THR A N 1
ATOM 645 C CA . THR A 1 78 ? 1.051 22.033 35.211 1.00 34.47 78 THR A CA 1
ATOM 646 C C . THR A 1 78 ? -0.350 21.396 35.148 1.00 34.47 78 THR A C 1
ATOM 648 O O . THR A 1 78 ? -1.288 21.921 34.565 1.00 34.47 78 THR A O 1
ATOM 651 N N . LEU A 1 79 ? -0.456 20.294 35.904 1.00 45.44 79 LEU A N 1
ATOM 652 C CA . LEU A 1 79 ? -1.622 19.734 36.603 1.00 45.44 79 LEU A CA 1
ATOM 653 C C . LEU A 1 79 ? -2.795 19.142 35.792 1.00 45.44 79 LEU A C 1
ATOM 655 O O . LEU A 1 79 ? -3.696 19.830 35.330 1.00 45.44 79 LEU A O 1
ATOM 659 N N . LEU A 1 80 ? -2.845 17.805 35.849 1.00 48.84 80 LEU A N 1
ATOM 660 C CA . LEU A 1 80 ? -4.018 16.944 35.680 1.00 48.84 80 LEU A CA 1
ATOM 661 C C . LEU A 1 80 ? -4.608 16.918 34.261 1.00 48.84 80 LEU A C 1
ATOM 663 O O . LEU A 1 80 ? -5.582 17.601 33.958 1.00 48.84 80 LEU A O 1
ATOM 667 N N . GLU A 1 81 ? -4.047 16.031 33.433 1.00 51.66 81 GLU A N 1
ATOM 668 C CA . GLU A 1 81 ? -4.577 15.598 32.134 1.00 51.66 81 GLU A CA 1
ATOM 669 C C . GLU A 1 81 ? -6.004 15.034 32.285 1.00 51.66 81 GLU A C 1
ATOM 671 O O . GLU A 1 81 ? -6.223 13.829 32.391 1.00 51.66 81 GLU A O 1
ATOM 676 N N . LYS A 1 82 ? -7.005 15.913 32.338 1.00 74.56 82 LYS A N 1
ATOM 677 C CA . LYS A 1 82 ? -8.396 15.562 32.067 1.00 74.56 82 LYS A CA 1
ATOM 678 C C . LYS A 1 82 ? -8.653 15.936 30.619 1.00 74.56 82 LYS A C 1
ATOM 680 O O . LYS A 1 82 ? -8.843 17.103 30.298 1.00 74.56 82 LYS A O 1
ATOM 685 N N . THR A 1 83 ? -8.658 14.951 29.738 1.00 83.94 83 THR A N 1
ATOM 686 C CA . THR A 1 83 ? -9.327 15.071 28.444 1.00 83.94 83 THR A CA 1
ATOM 687 C C . THR A 1 83 ? -10.797 14.674 28.626 1.00 83.94 83 THR A C 1
ATOM 689 O O . THR A 1 83 ? -11.131 13.822 29.452 1.00 83.94 83 THR A O 1
ATOM 692 N N . LYS A 1 84 ? -11.717 15.343 27.923 1.00 89.31 84 LYS A N 1
ATOM 693 C CA . LYS A 1 84 ? -13.155 15.021 27.902 1.00 89.31 84 LYS A CA 1
ATOM 694 C C . LYS A 1 84 ? -13.614 14.784 26.469 1.00 89.31 84 LYS A C 1
ATOM 696 O O . LYS A 1 84 ? -13.051 15.332 25.528 1.00 89.31 84 LYS A O 1
ATOM 701 N N . HIS A 1 85 ? -14.669 14.001 26.290 1.00 92.88 85 HIS A N 1
ATOM 702 C CA . HIS A 1 85 ? -15.258 13.782 24.970 1.00 92.88 85 HIS A CA 1
ATOM 703 C C . HIS A 1 85 ? -16.298 14.863 24.683 1.00 92.88 85 HIS A C 1
ATOM 705 O O . HIS A 1 85 ? -17.077 15.247 25.556 1.00 92.88 85 HIS A O 1
ATOM 711 N N . CYS A 1 86 ? -16.313 15.379 23.456 1.00 92.62 86 CYS A N 1
ATOM 712 C CA . CYS A 1 86 ? -17.289 16.382 23.061 1.00 92.62 86 CYS A CA 1
ATOM 713 C C . CYS A 1 86 ? -18.691 15.751 23.030 1.00 92.62 86 CYS A C 1
ATOM 715 O O . CYS A 1 86 ? -18.882 14.790 22.286 1.00 92.62 86 CYS A O 1
ATOM 717 N N . PRO A 1 87 ? -19.702 16.314 23.715 1.00 90.81 87 PRO A N 1
ATOM 718 C CA . PRO A 1 87 ? -21.057 15.759 23.699 1.00 90.81 87 PRO A CA 1
ATOM 719 C C . PRO A 1 87 ? -21.742 15.866 22.326 1.00 90.81 87 PRO A C 1
ATOM 721 O O . PRO A 1 87 ? -22.716 15.168 22.078 1.00 90.81 87 PRO A O 1
ATOM 724 N N . LYS A 1 88 ? -21.244 16.724 21.418 1.00 93.19 88 LYS A N 1
ATOM 725 C CA . LYS A 1 88 ? -21.817 16.900 20.073 1.00 93.19 88 LYS A CA 1
ATOM 726 C C . LYS A 1 88 ? -21.209 15.968 19.023 1.00 93.19 88 LYS A C 1
ATOM 728 O O . LYS A 1 88 ? -21.921 15.513 18.139 1.00 93.19 88 LYS A O 1
ATOM 733 N N . CYS A 1 89 ? -19.894 15.742 19.056 1.00 93.69 89 CYS A N 1
ATOM 734 C CA . CYS A 1 89 ? -19.196 14.980 18.009 1.00 93.69 89 CYS A CA 1
ATOM 735 C C . CYS A 1 89 ? -18.397 13.777 18.519 1.00 93.69 89 CYS A C 1
ATOM 737 O O . CYS A 1 89 ? -17.799 13.072 17.714 1.00 93.69 89 CYS A O 1
ATOM 739 N N . GLY A 1 90 ? -18.320 13.573 19.835 1.00 90.25 90 GLY A N 1
ATOM 740 C CA . GLY A 1 90 ? -17.608 12.455 20.453 1.00 90.25 90 GLY A CA 1
ATOM 741 C C . GLY A 1 90 ? -16.082 12.537 20.395 1.00 90.25 90 GLY A C 1
ATOM 742 O O . GLY A 1 90 ? -15.420 11.654 20.921 1.00 90.25 90 GLY A O 1
ATOM 743 N N . LYS A 1 91 ? -15.491 13.574 19.788 1.00 91.25 91 LYS A N 1
ATOM 744 C CA . LYS A 1 91 ? -14.026 13.704 19.726 1.00 91.25 91 LYS A CA 1
ATOM 745 C C . LYS A 1 91 ? -13.444 14.118 21.073 1.00 91.25 91 LYS A C 1
ATOM 747 O O . LYS A 1 91 ? -14.039 14.932 21.782 1.00 91.25 91 LYS A O 1
ATOM 752 N N . GLU A 1 92 ? -12.268 13.583 21.378 1.00 92.94 92 GLU A N 1
ATOM 753 C CA . GLU A 1 92 ? -11.499 13.944 22.563 1.00 92.94 92 GLU A CA 1
ATOM 754 C C . GLU A 1 92 ? -11.029 15.400 22.469 1.00 92.94 92 GLU A C 1
ATOM 756 O O . GLU A 1 92 ? -10.453 15.828 21.467 1.00 92.94 92 GLU A 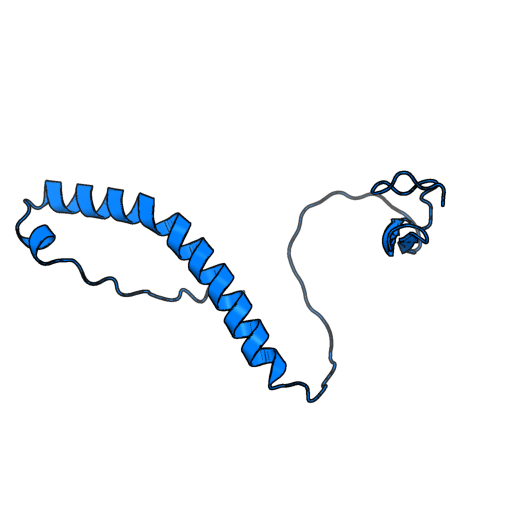O 1
ATOM 761 N N . ILE A 1 93 ? -11.321 16.177 23.505 1.00 91.88 93 ILE A N 1
ATOM 762 C CA . ILE A 1 93 ? -10.865 17.551 23.667 1.00 91.88 93 ILE A CA 1
ATOM 763 C C . ILE A 1 93 ? -10.283 17.747 25.062 1.00 91.88 93 ILE A C 1
ATOM 765 O O . ILE A 1 93 ? -10.510 16.963 25.982 1.00 91.88 93 ILE A O 1
ATOM 769 N N . ASP A 1 94 ? -9.576 18.851 25.231 1.00 89.19 94 ASP A N 1
ATOM 770 C CA . ASP A 1 94 ? -9.099 19.280 26.536 1.00 89.19 94 ASP A CA 1
ATOM 771 C C . ASP A 1 94 ? -10.279 19.552 27.492 1.00 89.19 94 ASP A C 1
ATOM 773 O O . ASP A 1 94 ? -11.270 20.169 27.084 1.00 89.19 94 ASP A O 1
ATOM 777 N N . ALA A 1 95 ? -10.225 19.115 28.758 1.00 86.31 95 ALA A N 1
ATOM 778 C CA . ALA A 1 95 ? -11.317 19.397 29.699 1.00 86.31 95 ALA A CA 1
ATOM 779 C C . ALA A 1 95 ? -11.487 20.896 29.965 1.00 86.31 95 ALA A C 1
ATOM 781 O O . ALA A 1 95 ? -12.608 21.325 30.247 1.00 86.31 95 ALA A O 1
ATOM 782 N N . ALA A 1 96 ? -10.422 21.690 29.805 1.00 84.94 96 ALA A N 1
ATOM 783 C CA . ALA A 1 96 ? -10.472 23.144 29.899 1.00 84.94 96 ALA A CA 1
ATOM 784 C C . ALA A 1 96 ? -10.969 23.827 28.606 1.00 84.94 96 ALA A C 1
ATOM 786 O O . ALA A 1 96 ? -11.147 25.049 28.576 1.00 84.94 96 ALA A O 1
ATOM 787 N N . ALA A 1 97 ? -11.215 23.077 27.523 1.00 84.81 97 ALA A N 1
ATOM 788 C CA . ALA A 1 97 ? -11.683 23.650 26.268 1.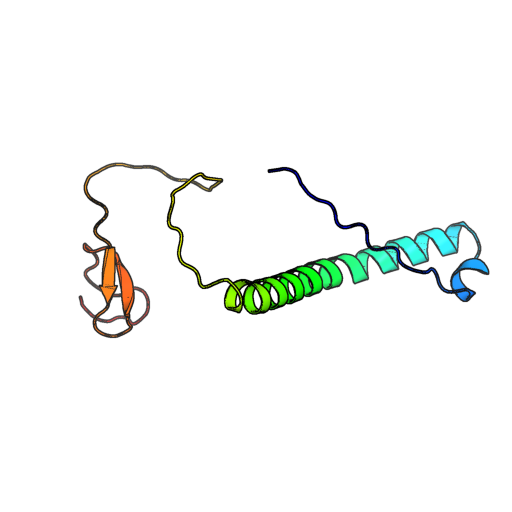00 84.81 97 ALA A CA 1
ATOM 789 C C . ALA A 1 97 ? -13.109 24.208 26.410 1.00 84.81 97 ALA A C 1
ATOM 791 O O . ALA A 1 97 ? -14.050 23.487 26.741 1.00 84.81 97 ALA A O 1
ATOM 792 N N . LYS A 1 98 ? -13.270 25.498 26.089 1.00 90.31 98 LYS A N 1
ATOM 793 C CA . LYS A 1 98 ? -14.568 26.202 26.037 1.00 90.31 98 LYS A CA 1
ATOM 794 C C . LYS A 1 98 ? -15.380 25.862 24.783 1.00 90.31 98 LYS A C 1
ATOM 796 O O . LYS A 1 98 ? -16.591 26.068 24.742 1.00 90.31 98 LYS A O 1
ATOM 801 N N . PHE A 1 99 ? -14.705 25.389 23.740 1.00 92.69 99 PHE A N 1
ATOM 802 C CA . PHE A 1 99 ? -15.311 25.011 22.473 1.00 92.69 99 PHE A CA 1
ATOM 803 C C . PHE A 1 99 ? -14.558 23.844 21.839 1.00 92.69 99 PHE A C 1
ATOM 805 O O . PHE A 1 99 ? -13.348 23.678 22.004 1.00 92.69 99 PHE A O 1
ATOM 812 N N . CYS A 1 100 ? -15.284 23.024 21.092 1.00 93.56 100 CYS A N 1
ATOM 813 C CA . CYS A 1 100 ? -14.724 21.914 20.357 1.00 93.56 100 CYS A CA 1
ATOM 814 C C . CYS A 1 100 ? -14.014 22.434 19.107 1.00 93.56 100 CYS A C 1
ATOM 816 O O . CYS A 1 100 ? -14.646 22.986 18.207 1.00 93.56 100 CYS A O 1
ATOM 818 N N . ARG A 1 101 ? -12.707 22.179 19.011 1.00 91.19 101 ARG A N 1
ATOM 819 C CA . ARG A 1 101 ? -11.880 22.541 17.846 1.00 91.19 101 ARG A CA 1
ATOM 820 C C . ARG A 1 101 ? -12.257 21.774 16.573 1.00 91.19 101 ARG A C 1
ATOM 822 O O . ARG A 1 101 ? -11.808 22.140 15.497 1.00 91.19 101 ARG A O 1
ATOM 829 N N . PHE A 1 102 ? -13.072 20.726 16.694 1.00 92.25 102 PHE A N 1
ATOM 830 C CA . PHE A 1 102 ? -13.461 19.877 15.570 1.00 92.25 102 PHE A CA 1
ATOM 831 C C . PHE A 1 102 ? -14.844 20.191 15.001 1.00 92.25 102 PHE A C 1
ATOM 833 O O . PHE A 1 102 ? -15.045 20.048 13.803 1.00 92.25 102 PHE A O 1
ATOM 840 N N . CYS A 1 103 ? -15.811 20.566 15.841 1.00 93.38 103 CYS A N 1
ATOM 841 C CA . CYS A 1 103 ? -17.197 20.784 15.406 1.00 93.38 103 CYS A CA 1
ATOM 842 C C . CYS A 1 103 ? -17.752 22.169 15.765 1.00 93.38 103 CYS A C 1
ATOM 844 O O . CYS A 1 103 ? -18.921 22.443 15.495 1.00 93.38 103 CYS A O 1
ATOM 846 N N . GLY A 1 104 ? -16.955 23.016 16.426 1.00 91.25 104 GLY A N 1
ATOM 847 C CA . GLY A 1 104 ? -17.353 24.361 16.847 1.00 91.25 104 GLY A CA 1
ATOM 848 C C . GLY A 1 104 ? -18.387 24.400 17.977 1.00 91.25 104 GLY A C 1
ATOM 849 O O . GLY A 1 104 ? -18.872 25.474 18.316 1.00 91.25 104 GLY A O 1
ATOM 850 N N . ALA A 1 105 ? -18.749 23.255 18.568 1.00 91.38 105 ALA A N 1
ATOM 851 C CA . ALA A 1 105 ? -19.688 23.212 19.688 1.00 91.38 105 ALA A CA 1
ATOM 852 C C . ALA A 1 105 ? -19.108 23.893 20.928 1.00 91.38 105 ALA A C 1
ATOM 854 O O . ALA A 1 105 ? -17.944 23.676 21.252 1.00 91.38 105 ALA A O 1
ATOM 855 N N . LYS A 1 106 ? -19.928 24.645 21.658 1.00 92.19 106 LYS A N 1
ATOM 856 C CA . LYS A 1 106 ? -19.584 25.153 22.992 1.00 92.19 106 LYS A CA 1
ATOM 857 C C . LYS A 1 106 ? -19.674 24.003 24.013 1.00 92.19 106 LYS A C 1
ATOM 859 O O . LYS A 1 106 ? -20.602 23.200 23.912 1.00 92.19 106 LYS A O 1
ATOM 864 N N . LEU A 1 107 ? -18.690 23.885 24.909 1.00 83.88 107 LEU A N 1
ATOM 865 C CA . LEU A 1 107 ? -18.450 22.726 25.796 1.00 83.88 107 LEU A CA 1
ATOM 866 C C . LEU A 1 107 ? -18.621 23.026 27.287 1.00 83.88 107 LEU A C 1
ATOM 868 O O . LEU A 1 107 ? -18.704 24.222 27.637 1.00 83.88 107 LEU A O 1
#

Secondary structure (DSSP, 8-state):
-------------HHHHSS-HHHHHHHHHHHHHHHHHHHHHHHHHHHHHHHHHHHTT---------------------S---EEE-TTT--EEETT-SB-TTT--B-

Mean predicted aligned error: 18.67 Å

Foldseek 3Di:
DDPPDDDDDDDDDPVLVVDDPVVSVVVVVVVCVVCVVVVVVVCVVVVVVVCVVVVVVPPPDDDDDDDDDDDDDDDDDDDDQDWDADPVPRDTDGPPDQADPPPRHGD